Protein AF-A0A1M5EY34-F1 (afdb_monomer)

InterPro domains:
  IPR036890 Histidine kinase/HSP90-like ATPase superfamily [G3DSA:3.30.565.10] (3-142)
  IPR036890 Histidine kinase/HSP90-like ATPase superfamily [SSF55874] (5-72)

Organism: NCBI:txid307480

Foldseek 3Di:
DDPPDDDPVVDDDDDPLRVCVVCVCVQPVCCPVVVCPCLVLLQVCLQLVLCVVVVNWDDWDWDDDPQDTDIDTNHADAQDDDPRGGLVVCQQAPWCSCVVPPNDNVSCVRRNSRTNNSVNSAGQKDWDFDDDPDGDTDIDGDHHDDD

Secondary structure (DSSP, 8-state):
-------GGG--PPPHHHHHHH-HHHH-HHHHTS--THHHHHHHHHHHHHHHHTT----EEEEEETTEEEEEESS-----EETTEEHHHHHHHSTTHHHHT-S-HHHHHHH-SS-HHHHHHH-SEEEEEE-SSS-EEEEEE------

Sequence (147 aa):
MEEKKYTESSIKSLDWKEHIWLRPTMYFEKCFEEHNLNSIALEILCPAIDEYFDGNCSEIRLSIKENAVQIEYNAGMELREVFGTAVAENFMTKLMACKNEKKHLEVGQEYCLLGIATINAVSERCELNQSGINKKDISFSKRAILF

Solvent-accessible surface area (backbone atoms only — not comparable to full-atom values): 8951 Å² total; per-residue (Å²): 131,86,80,80,78,86,48,77,89,70,63,79,89,68,56,73,58,55,45,42,73,77,40,48,62,80,69,43,39,52,42,70,76,68,67,34,63,67,56,59,55,41,30,66,42,34,66,55,51,46,34,37,77,72,69,60,26,87,51,76,49,79,47,81,51,100,91,46,79,47,81,48,51,71,54,74,75,57,69,58,76,53,97,91,38,31,44,54,55,35,25,49,70,34,81,62,35,48,63,75,68,50,88,44,69,72,58,37,75,76,25,37,85,66,27,43,18,54,53,42,58,36,29,48,62,43,75,48,80,40,81,68,98,73,64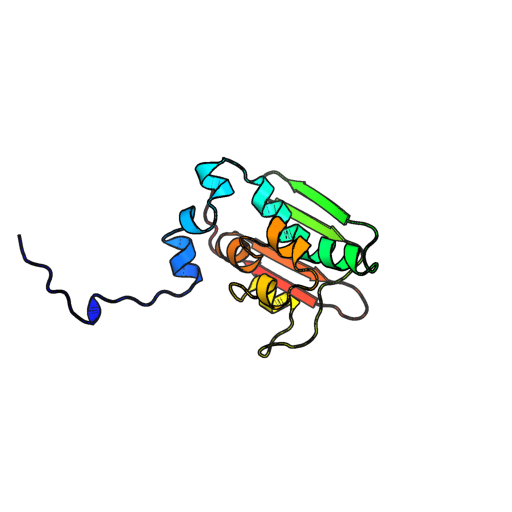,46,79,47,78,47,75,49,78,50,61,86,128

pLDDT: mean 87.81, std 10.57, range [37.12, 96.69]

Mean predicted aligned error: 5.58 Å

Nearest PDB structures (foldseek):
  7ext-assembly1_13  TM=2.154E-01  e=6.448E+00  Picosynechococcus sp. PCC 7002

Structure (mmCIF, N/CA/C/O backbone):
data_AF-A0A1M5EY34-F1
#
_entry.id   AF-A0A1M5EY34-F1
#
loop_
_atom_site.group_PDB
_atom_site.id
_atom_site.type_symbol
_atom_site.label_atom_id
_atom_site.label_alt_id
_atom_site.label_comp_id
_atom_site.label_asym_id
_atom_site.label_entity_id
_atom_site.label_seq_id
_atom_site.pdbx_PDB_ins_code
_atom_site.Cartn_x
_atom_site.Cartn_y
_atom_site.Cartn_z
_atom_site.occupancy
_atom_site.B_iso_or_equiv
_atom_site.auth_seq_id
_atom_site.auth_comp_id
_atom_site.auth_asym_id
_atom_site.auth_atom_id
_atom_site.pdbx_PDB_model_num
ATOM 1 N N . MET A 1 1 ? -19.206 1.338 43.600 1.00 50.38 1 MET A N 1
ATOM 2 C CA . MET A 1 1 ? -18.817 1.052 42.203 1.00 50.38 1 MET A CA 1
ATOM 3 C C . MET A 1 1 ? -18.890 -0.450 42.041 1.00 50.38 1 MET A C 1
ATOM 5 O O . MET A 1 1 ? -18.250 -1.134 42.824 1.00 50.38 1 MET A O 1
ATOM 9 N N . GLU A 1 2 ? -19.719 -0.962 41.134 1.00 65.56 2 GLU A N 1
ATOM 10 C CA . GLU A 1 2 ? -19.687 -2.392 40.800 1.00 65.56 2 GLU A CA 1
ATOM 11 C C . GLU A 1 2 ? -18.316 -2.736 40.210 1.00 65.56 2 GLU A C 1
ATOM 13 O O . GLU A 1 2 ? -17.884 -2.124 39.230 1.00 65.56 2 GLU A O 1
ATOM 18 N N . GLU A 1 3 ? -17.621 -3.698 40.816 1.00 68.25 3 GLU A N 1
ATOM 19 C CA . GLU A 1 3 ? -16.418 -4.282 40.232 1.00 68.25 3 GLU A CA 1
ATOM 20 C C . GLU A 1 3 ? -16.812 -5.024 38.954 1.00 68.25 3 GLU A C 1
ATOM 22 O O . GLU A 1 3 ? -17.496 -6.051 38.991 1.00 68.25 3 GLU A O 1
ATOM 27 N N . LYS A 1 4 ? -16.378 -4.514 37.798 1.00 78.25 4 LYS A N 1
ATOM 28 C CA . LYS A 1 4 ? -16.463 -5.271 36.549 1.00 78.25 4 LYS A CA 1
ATOM 29 C C . LYS A 1 4 ? -15.622 -6.537 36.707 1.00 78.25 4 LYS A C 1
ATOM 31 O O . LYS A 1 4 ? -14.396 -6.471 36.664 1.00 78.25 4 LYS A O 1
ATOM 36 N N . LYS A 1 5 ? -16.276 -7.688 36.878 1.00 86.25 5 LYS A N 1
ATOM 37 C CA . LYS A 1 5 ? -15.603 -8.991 36.875 1.00 86.25 5 LYS A CA 1
ATOM 38 C C . LYS A 1 5 ? -14.936 -9.215 35.519 1.00 86.25 5 LYS A C 1
ATOM 40 O O . LYS A 1 5 ? -15.619 -9.343 34.505 1.00 86.25 5 LYS A O 1
ATOM 45 N N . TYR A 1 6 ? -13.609 -9.288 35.522 1.00 91.06 6 TYR A N 1
ATOM 46 C CA . TYR A 1 6 ? -12.836 -9.739 34.373 1.00 91.06 6 TYR A CA 1
ATOM 47 C C . TYR A 1 6 ? -13.120 -11.227 34.139 1.00 91.06 6 TYR A C 1
ATOM 49 O O . TYR A 1 6 ? -12.883 -12.061 35.010 1.00 91.06 6 TYR A O 1
ATOM 57 N N . THR A 1 7 ? -13.687 -11.547 32.981 1.00 94.88 7 THR A N 1
ATOM 58 C CA . THR A 1 7 ? -14.032 -12.914 32.560 1.00 94.88 7 THR A CA 1
ATOM 59 C C . THR A 1 7 ? -13.509 -13.157 31.150 1.00 94.88 7 THR A C 1
ATOM 61 O O . THR A 1 7 ? -13.064 -12.221 30.491 1.00 94.88 7 THR A O 1
ATOM 64 N N . GLU A 1 8 ? -13.604 -14.385 30.642 1.00 92.00 8 GLU A N 1
ATOM 65 C CA . GLU A 1 8 ? -13.245 -14.700 29.251 1.00 92.00 8 GLU A CA 1
ATOM 66 C C . GLU A 1 8 ? -13.946 -13.772 28.243 1.00 92.00 8 GLU A C 1
ATOM 68 O O . GLU A 1 8 ? -13.307 -13.249 27.338 1.00 92.00 8 GLU A O 1
ATOM 73 N N . SER A 1 9 ? -15.221 -13.438 28.479 1.00 91.06 9 SER A N 1
ATOM 74 C CA . SER A 1 9 ? -15.983 -12.489 27.648 1.00 91.06 9 SER A CA 1
ATOM 75 C C . SER A 1 9 ? -15.423 -11.055 27.629 1.00 91.06 9 SER A C 1
ATOM 77 O O . SER A 1 9 ? -15.815 -10.241 26.792 1.00 91.06 9 SER A O 1
ATOM 79 N N . SER A 1 10 ? -14.513 -10.723 28.554 1.00 91.75 10 SER A N 1
ATOM 80 C CA . SER A 1 10 ? -13.797 -9.441 28.587 1.00 91.75 10 SER A CA 1
ATOM 81 C C . SER A 1 10 ? -12.641 -9.388 27.583 1.00 91.75 10 SER A C 1
ATOM 83 O O . SER A 1 10 ? -12.190 -8.292 27.248 1.00 91.75 10 SER A O 1
ATOM 85 N N . ILE A 1 11 ? -12.171 -10.541 27.094 1.00 92.50 11 ILE A N 1
ATOM 86 C CA . ILE A 1 11 ? -11.118 -10.647 26.084 1.00 92.50 11 ILE A CA 1
ATOM 87 C C . ILE A 1 11 ? -11.764 -10.561 24.701 1.00 92.50 11 ILE A C 1
ATOM 89 O O . ILE A 1 11 ? -12.689 -11.303 24.382 1.00 92.50 11 ILE A O 1
ATOM 93 N N . LYS A 1 12 ? -11.269 -9.643 23.868 1.00 92.94 12 LYS A N 1
ATOM 94 C CA . LYS A 1 12 ? -11.729 -9.469 22.488 1.00 92.94 12 LYS A CA 1
ATOM 95 C C . LYS A 1 12 ? -10.573 -9.688 21.526 1.00 92.94 12 LYS A C 1
ATOM 97 O O . LYS A 1 12 ? -9.567 -8.988 21.609 1.00 92.94 12 LYS A O 1
ATOM 102 N N . SER A 1 13 ? -10.746 -10.623 20.601 1.00 93.88 13 SER A N 1
ATOM 103 C CA . SER A 1 13 ? -9.906 -10.742 19.412 1.00 93.88 13 SER A CA 1
ATOM 104 C C . SER A 1 13 ? -10.480 -9.836 18.331 1.00 93.88 13 SER A C 1
ATOM 106 O O . SER A 1 13 ? -11.670 -9.919 18.036 1.00 93.88 13 SER A O 1
ATOM 108 N N . LEU A 1 14 ? -9.648 -8.956 17.785 1.00 93.75 14 LEU A N 1
ATOM 109 C CA . LEU A 1 14 ? -10.032 -8.027 16.727 1.00 93.75 14 LEU A CA 1
ATOM 110 C C . LEU A 1 14 ? -9.476 -8.521 15.396 1.00 93.75 14 LEU A C 1
ATOM 112 O O . LEU A 1 14 ? -8.342 -9.007 15.348 1.00 93.75 14 LEU A O 1
ATOM 116 N N . ASP A 1 15 ? -10.245 -8.352 14.323 1.00 93.00 15 ASP A N 1
ATOM 117 C CA . ASP A 1 15 ? -9.671 -8.399 12.982 1.00 93.00 15 ASP A CA 1
ATOM 118 C C . ASP A 1 15 ? -8.620 -7.288 12.841 1.00 93.00 15 ASP A C 1
ATOM 120 O O . ASP A 1 15 ? -8.696 -6.230 13.474 1.00 93.00 15 ASP A O 1
ATOM 124 N N . TRP A 1 16 ? -7.618 -7.511 11.996 1.00 92.31 16 TRP A N 1
ATOM 125 C CA . TRP A 1 16 ? -6.530 -6.555 11.813 1.00 92.31 16 TRP A CA 1
ATOM 126 C C . TRP A 1 16 ? -7.034 -5.175 11.357 1.00 92.31 16 TRP A C 1
ATOM 128 O O . TRP A 1 16 ? -6.477 -4.163 11.784 1.00 92.31 16 TRP A O 1
ATOM 138 N N . LYS A 1 17 ? -8.118 -5.105 10.566 1.00 92.12 17 LYS A N 1
ATOM 139 C CA . LYS A 1 17 ? -8.735 -3.825 10.181 1.00 92.12 17 LYS A CA 1
ATOM 140 C C . LYS A 1 17 ? -9.389 -3.142 11.371 1.00 92.12 17 LYS A C 1
ATOM 142 O O . LYS A 1 17 ? -9.199 -1.947 11.565 1.00 92.12 17 LYS A O 1
ATOM 147 N N . GLU A 1 18 ? -10.110 -3.900 12.196 1.00 93.25 18 GLU A N 1
ATOM 148 C CA . GLU A 1 18 ? -10.728 -3.376 13.418 1.00 93.25 18 GLU A CA 1
ATOM 149 C C . GLU A 1 18 ? -9.672 -2.826 14.381 1.00 93.25 18 GLU A C 1
ATOM 151 O O . GLU A 1 18 ? -9.885 -1.781 14.996 1.00 93.25 18 GLU A O 1
ATOM 156 N N . HIS A 1 19 ? -8.514 -3.484 14.474 1.00 93.50 19 HIS A N 1
ATOM 157 C CA . HIS A 1 19 ? -7.398 -3.004 15.280 1.00 93.50 19 HIS A CA 1
ATOM 158 C C . HIS A 1 19 ? -6.814 -1.690 14.737 1.00 93.50 19 HIS A C 1
ATOM 160 O O . HIS A 1 19 ? -6.627 -0.752 15.513 1.00 93.50 19 HIS A O 1
ATOM 166 N N . ILE A 1 20 ? -6.602 -1.578 13.417 1.00 93.69 20 ILE A N 1
ATOM 167 C CA . ILE A 1 20 ? -6.170 -0.325 12.769 1.00 93.69 20 ILE A CA 1
ATOM 168 C C . ILE A 1 20 ? -7.174 0.796 13.039 1.00 93.69 20 ILE A C 1
ATOM 170 O O . ILE A 1 20 ? -6.779 1.889 13.429 1.00 93.69 20 ILE A O 1
ATOM 174 N N . TRP A 1 21 ? -8.474 0.534 12.893 1.00 92.50 21 TRP A N 1
ATOM 175 C CA . TRP A 1 21 ? -9.509 1.544 13.128 1.00 92.50 21 TRP A CA 1
ATOM 176 C C . TRP A 1 21 ? -9.594 1.988 14.585 1.00 92.50 21 TRP A C 1
ATOM 178 O O . TRP A 1 21 ? -9.882 3.149 14.868 1.00 92.50 21 TRP A O 1
ATOM 188 N N . LEU A 1 22 ? -9.344 1.073 15.519 1.00 94.00 22 LEU A N 1
ATOM 189 C CA . LEU A 1 22 ? -9.358 1.367 16.946 1.00 94.00 22 LEU A CA 1
ATOM 190 C C . LEU A 1 22 ? -8.078 2.086 17.413 1.00 94.00 22 LEU A C 1
ATOM 192 O O . LEU A 1 22 ? -8.093 2.761 18.451 1.00 94.00 22 LEU A O 1
ATOM 196 N N . ARG A 1 23 ? -6.964 1.909 16.693 1.00 92.88 23 ARG A N 1
ATOM 197 C CA . ARG A 1 23 ? -5.625 2.416 17.037 1.00 92.88 23 ARG A CA 1
ATOM 198 C C . ARG A 1 23 ? -4.895 3.012 15.821 1.00 92.88 23 ARG A C 1
ATOM 200 O O . ARG A 1 23 ? -3.751 2.636 15.574 1.00 92.88 23 ARG A O 1
ATOM 207 N N . PRO A 1 24 ? -5.487 3.959 15.074 1.00 92.38 24 PRO A N 1
ATOM 208 C CA . PRO A 1 24 ? -4.897 4.442 13.824 1.00 92.38 24 PRO A CA 1
ATOM 209 C C . PRO A 1 24 ? -3.545 5.128 14.046 1.00 92.38 24 PRO A C 1
ATOM 211 O O . PRO A 1 24 ? -2.649 4.980 13.224 1.00 92.38 24 PRO A O 1
ATOM 214 N N . THR A 1 25 ? -3.353 5.794 15.187 1.00 92.25 25 THR A N 1
ATOM 215 C CA . THR A 1 25 ? -2.092 6.459 15.548 1.00 92.25 25 THR A CA 1
ATOM 216 C C . THR A 1 25 ? -0.907 5.500 15.655 1.00 92.25 25 THR A C 1
ATOM 218 O O . THR A 1 25 ? 0.203 5.888 15.326 1.00 92.25 25 THR A O 1
ATOM 221 N N . MET A 1 26 ? -1.138 4.242 16.054 1.00 92.56 26 MET A N 1
ATOM 222 C CA . MET A 1 26 ? -0.088 3.217 16.138 1.00 92.56 26 MET A CA 1
ATOM 223 C C . MET A 1 26 ? 0.459 2.838 14.760 1.00 92.56 26 MET A C 1
ATOM 225 O O . MET A 1 26 ? 1.615 2.454 14.642 1.00 92.56 26 MET A O 1
ATOM 229 N N . TYR A 1 27 ? -0.386 2.897 13.731 1.00 92.81 27 TYR A N 1
ATOM 230 C CA . TYR A 1 27 ? 0.014 2.560 12.371 1.00 92.81 27 TYR A CA 1
ATOM 231 C C . TYR A 1 27 ? 0.535 3.806 11.667 1.00 92.81 27 TYR A C 1
ATOM 233 O O . TYR A 1 27 ? 1.653 3.814 11.181 1.00 92.81 27 TYR A O 1
ATOM 241 N N . PHE A 1 28 ? -0.235 4.888 11.661 1.00 93.19 28 PHE A N 1
ATOM 242 C CA . PHE A 1 28 ? 0.062 6.100 10.902 1.00 93.19 28 PHE A CA 1
ATOM 243 C C . PHE A 1 28 ? 0.863 7.130 11.719 1.00 93.19 28 PHE A C 1
ATOM 245 O O . PHE A 1 28 ? 0.552 8.319 11.681 1.00 93.19 28 PHE A O 1
ATOM 252 N N . GLU A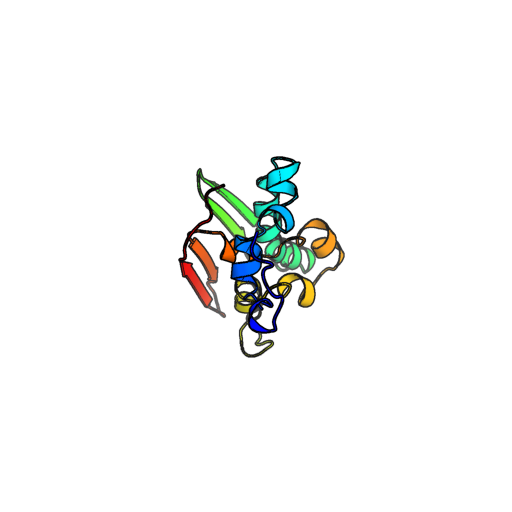 1 29 ? 1.893 6.693 12.447 1.00 91.50 29 GLU A N 1
ATOM 253 C CA . GLU A 1 29 ? 2.712 7.535 13.341 1.00 91.50 29 GLU A CA 1
ATOM 254 C C . GLU A 1 29 ? 3.219 8.799 12.628 1.00 91.50 29 GLU A C 1
ATOM 256 O O . GLU A 1 29 ? 2.920 9.912 13.053 1.00 91.50 29 GLU A O 1
ATOM 261 N N . LYS A 1 30 ? 3.841 8.648 11.448 1.00 91.31 30 LYS A N 1
ATOM 262 C CA . LYS A 1 30 ? 4.306 9.779 10.620 1.00 91.31 30 LYS A CA 1
ATOM 263 C C . LYS A 1 30 ? 3.185 10.754 10.236 1.00 91.31 30 LYS A C 1
ATOM 265 O O . LYS A 1 30 ? 3.417 11.952 10.117 1.00 91.31 30 LYS A O 1
ATOM 270 N N . CYS A 1 31 ? 1.959 10.273 10.034 1.00 91.88 31 CYS A N 1
ATOM 271 C CA . CYS A 1 31 ? 0.833 11.148 9.700 1.00 91.88 31 CYS A CA 1
ATOM 272 C C . CYS A 1 31 ? 0.354 11.947 10.921 1.00 91.88 31 CYS A C 1
ATOM 274 O O . CYS A 1 31 ? 0.038 13.126 10.784 1.00 91.88 31 CYS A O 1
ATOM 276 N N . PHE A 1 32 ? 0.289 11.319 12.098 1.00 90.00 32 PHE A N 1
ATOM 277 C CA . PHE A 1 32 ? -0.274 11.936 13.301 1.00 90.00 32 PHE A CA 1
ATOM 278 C C . PHE A 1 32 ? 0.744 12.745 14.109 1.00 90.00 32 PHE A C 1
ATOM 280 O O . PHE A 1 32 ? 0.406 13.827 14.580 1.00 90.00 32 PHE A O 1
ATOM 287 N N . GLU A 1 33 ? 1.964 12.236 14.274 1.00 92.31 33 GLU A N 1
ATOM 288 C CA . GLU A 1 33 ? 3.000 12.857 15.106 1.00 92.31 33 GLU A CA 1
ATOM 289 C C . GLU A 1 33 ? 3.851 13.855 14.316 1.00 92.31 33 GLU A C 1
ATOM 291 O O . GLU A 1 33 ? 4.144 14.943 14.806 1.00 92.31 33 GLU A O 1
ATOM 296 N N . GLU A 1 34 ? 4.207 13.521 13.072 1.00 92.62 34 GLU A N 1
ATOM 297 C CA . GLU A 1 34 ? 5.042 14.380 12.215 1.00 92.62 34 GLU A CA 1
ATOM 298 C C . GLU A 1 34 ? 4.225 15.234 11.229 1.00 92.62 34 GLU A C 1
ATOM 300 O O . GLU A 1 34 ? 4.800 15.998 10.453 1.00 92.62 34 GLU A O 1
ATOM 305 N N . HIS A 1 35 ? 2.892 15.103 11.217 1.00 90.50 35 HIS A N 1
ATOM 306 C CA . HIS A 1 35 ? 2.001 15.749 10.240 1.00 90.50 35 HIS A CA 1
ATOM 307 C C . HIS A 1 35 ? 2.388 15.480 8.772 1.00 90.50 35 HIS A C 1
ATOM 309 O O . HIS A 1 35 ? 2.185 16.312 7.885 1.00 90.50 35 HIS A O 1
ATOM 315 N N . ASN A 1 36 ? 2.950 14.300 8.499 1.00 89.94 36 ASN A N 1
ATOM 316 C CA . ASN A 1 36 ? 3.535 13.946 7.214 1.00 89.94 36 ASN A CA 1
ATOM 317 C C . ASN A 1 36 ? 2.676 12.926 6.450 1.00 89.94 36 ASN A C 1
ATOM 319 O O . ASN A 1 36 ? 2.976 11.729 6.405 1.00 89.94 36 ASN A O 1
ATOM 323 N N . LEU A 1 37 ? 1.624 13.413 5.785 1.00 88.19 37 LEU A N 1
ATOM 324 C CA . LEU A 1 37 ? 0.778 12.592 4.906 1.00 88.19 37 LEU A CA 1
ATOM 325 C C . LEU A 1 37 ? 1.520 12.067 3.665 1.00 88.19 37 LEU A C 1
ATOM 327 O O . LEU A 1 37 ? 1.122 11.049 3.102 1.00 88.19 37 LEU A O 1
ATOM 331 N N . ASN A 1 38 ? 2.633 12.695 3.264 1.00 87.56 38 ASN A N 1
ATOM 332 C CA . ASN A 1 38 ? 3.429 12.237 2.117 1.00 87.56 38 ASN A CA 1
ATOM 333 C C . ASN A 1 38 ? 4.016 10.836 2.346 1.00 87.56 38 ASN A C 1
ATOM 335 O O . ASN A 1 38 ? 4.307 10.132 1.380 1.00 87.56 38 ASN A O 1
ATOM 339 N N . SER A 1 39 ? 4.138 10.406 3.607 1.00 88.38 39 SER A N 1
ATOM 340 C CA . SER A 1 39 ? 4.529 9.038 3.955 1.00 88.38 39 SER A CA 1
ATOM 341 C C . SER A 1 39 ? 3.619 7.983 3.312 1.00 88.38 39 SER A C 1
ATOM 343 O O . SER A 1 39 ? 4.121 6.966 2.848 1.00 88.38 39 SER A O 1
ATOM 345 N N . ILE A 1 40 ? 2.316 8.252 3.162 1.00 90.81 40 ILE A N 1
ATOM 346 C CA . ILE A 1 40 ? 1.364 7.345 2.499 1.00 90.81 40 ILE A CA 1
ATOM 347 C C . ILE A 1 40 ? 1.721 7.156 1.019 1.00 90.81 40 ILE A C 1
ATOM 349 O O . ILE A 1 40 ? 1.653 6.043 0.503 1.00 90.81 40 ILE A O 1
ATOM 353 N N . ALA A 1 41 ? 2.129 8.221 0.323 1.00 91.06 41 ALA A N 1
ATOM 354 C CA . ALA A 1 41 ? 2.507 8.124 -1.086 1.00 91.06 41 ALA A CA 1
ATOM 355 C C . ALA A 1 41 ? 3.755 7.247 -1.279 1.00 91.06 41 ALA A C 1
ATOM 357 O O . ALA A 1 41 ? 3.810 6.469 -2.229 1.00 91.06 41 ALA A O 1
ATOM 358 N N . LEU A 1 42 ? 4.722 7.326 -0.358 1.00 88.81 42 LEU A N 1
ATOM 359 C CA . LEU A 1 42 ? 5.933 6.499 -0.390 1.00 88.81 42 LEU A CA 1
ATOM 360 C C . LEU A 1 42 ? 5.621 5.003 -0.235 1.00 88.81 42 LEU A C 1
ATOM 362 O O . LEU A 1 42 ? 6.195 4.178 -0.941 1.00 88.81 42 LEU A O 1
ATOM 366 N N . GLU A 1 43 ? 4.657 4.663 0.617 1.00 91.12 43 GLU A N 1
ATOM 367 C CA . GLU A 1 43 ? 4.199 3.282 0.818 1.00 91.12 43 GLU A CA 1
ATOM 368 C C . GLU A 1 43 ? 3.535 2.688 -0.428 1.00 91.12 43 GLU A C 1
ATOM 370 O O . GLU A 1 43 ? 3.720 1.514 -0.743 1.00 91.12 43 GLU A O 1
ATOM 375 N N . ILE A 1 44 ? 2.765 3.495 -1.164 1.00 92.12 44 ILE A N 1
ATOM 376 C CA . ILE A 1 44 ? 2.128 3.064 -2.419 1.00 92.12 44 ILE A CA 1
ATOM 377 C C . ILE A 1 44 ? 3.171 2.984 -3.546 1.00 92.12 44 ILE A C 1
ATOM 379 O O . ILE A 1 44 ? 3.028 2.178 -4.462 1.00 92.12 44 ILE A O 1
ATOM 383 N N . LEU A 1 45 ? 4.229 3.800 -3.485 1.00 92.81 45 LEU A N 1
ATOM 384 C CA . LEU A 1 45 ? 5.301 3.864 -4.485 1.00 92.81 45 LEU A CA 1
ATOM 385 C C . LEU A 1 45 ? 6.242 2.652 -4.419 1.00 92.81 45 LEU A C 1
ATOM 387 O O . LEU A 1 45 ? 6.861 2.287 -5.418 1.00 92.81 45 LEU A O 1
ATOM 391 N N . CYS A 1 46 ? 6.329 2.020 -3.251 1.00 92.44 46 CYS A N 1
ATOM 392 C CA . CYS A 1 46 ? 7.215 0.904 -2.939 1.00 92.44 46 CYS A CA 1
ATOM 393 C C . CYS A 1 46 ? 7.298 -0.194 -4.025 1.00 92.44 46 CYS A C 1
ATOM 395 O O . CYS A 1 46 ? 8.422 -0.521 -4.413 1.00 92.44 46 CYS A O 1
ATOM 397 N N . PRO A 1 47 ? 6.188 -0.736 -4.577 1.00 91.94 47 PRO A N 1
ATOM 398 C CA . PRO A 1 47 ? 6.264 -1.751 -5.631 1.00 91.94 47 PRO A CA 1
ATOM 399 C C . PRO A 1 47 ? 6.904 -1.241 -6.927 1.00 91.94 47 PRO A C 1
ATOM 401 O O . PRO A 1 47 ? 7.640 -1.973 -7.577 1.00 91.94 47 PRO A O 1
ATOM 404 N N . ALA A 1 48 ? 6.670 0.022 -7.296 1.00 93.94 48 ALA A N 1
ATOM 405 C CA . ALA A 1 48 ? 7.268 0.610 -8.493 1.00 93.94 48 ALA A CA 1
ATOM 406 C C . ALA A 1 48 ? 8.786 0.793 -8.334 1.00 93.94 48 ALA A C 1
ATOM 408 O O . ALA A 1 48 ? 9.538 0.609 -9.290 1.00 93.94 48 ALA A O 1
ATOM 409 N N . ILE A 1 49 ? 9.240 1.125 -7.119 1.00 93.56 49 ILE A N 1
ATOM 410 C CA . ILE A 1 49 ? 10.670 1.229 -6.806 1.00 93.56 49 ILE A CA 1
ATOM 411 C C . ILE A 1 49 ? 11.336 -0.145 -6.893 1.00 93.56 49 ILE A C 1
ATOM 413 O O . ILE A 1 49 ? 12.416 -0.240 -7.468 1.00 93.56 49 ILE A O 1
ATOM 417 N N . ASP A 1 50 ? 10.699 -1.207 -6.388 1.00 93.00 50 ASP A N 1
ATOM 418 C CA . ASP A 1 50 ? 11.238 -2.567 -6.533 1.00 93.00 50 ASP A CA 1
ATOM 419 C C . ASP A 1 50 ? 11.462 -2.923 -8.014 1.00 93.00 50 ASP A C 1
ATOM 421 O O . ASP A 1 50 ? 12.544 -3.376 -8.382 1.00 93.00 50 ASP A O 1
ATOM 425 N N . GLU A 1 51 ? 10.486 -2.637 -8.883 1.00 94.12 51 GLU A N 1
ATOM 426 C CA . GLU A 1 51 ? 10.622 -2.876 -10.327 1.00 94.12 51 GLU A CA 1
ATOM 427 C C . GLU A 1 51 ? 11.688 -1.991 -10.989 1.00 94.12 51 GLU A C 1
ATOM 429 O O . GLU A 1 51 ? 12.299 -2.393 -11.981 1.00 94.12 51 GLU A O 1
ATOM 434 N N . TYR A 1 52 ? 11.928 -0.786 -10.468 1.00 94.50 52 TYR A N 1
ATOM 435 C CA . TYR A 1 52 ? 13.007 0.077 -10.948 1.00 94.50 52 TYR A CA 1
ATOM 436 C C . TYR A 1 52 ? 14.379 -0.526 -10.626 1.00 94.50 52 TYR A C 1
ATOM 438 O O . TYR A 1 52 ? 15.242 -0.576 -11.502 1.00 94.50 52 TYR A O 1
ATOM 446 N N . PHE A 1 53 ? 14.572 -1.042 -9.407 1.00 93.69 53 PHE A N 1
ATOM 447 C CA . PHE A 1 53 ? 15.816 -1.719 -9.022 1.00 93.69 53 PHE A CA 1
ATOM 448 C C . PHE A 1 53 ? 16.042 -3.028 -9.790 1.00 93.69 53 PHE A C 1
ATOM 450 O O . PHE A 1 53 ? 17.186 -3.347 -10.111 1.00 93.69 53 PHE A O 1
ATOM 457 N N . ASP A 1 54 ? 14.972 -3.738 -10.155 1.00 93.75 54 ASP A N 1
ATOM 458 C CA . ASP A 1 54 ? 15.040 -4.915 -11.035 1.00 93.75 54 ASP A CA 1
ATOM 459 C C . ASP A 1 54 ? 15.323 -4.558 -12.512 1.00 93.75 54 ASP A C 1
ATOM 461 O O . ASP A 1 54 ? 15.577 -5.445 -13.327 1.00 93.75 54 ASP A O 1
ATOM 465 N N . GLY A 1 55 ? 15.278 -3.272 -12.884 1.00 95.06 55 GLY A N 1
ATOM 466 C CA . GLY A 1 55 ? 15.448 -2.807 -14.265 1.00 95.06 55 GLY A CA 1
ATOM 467 C C . GLY A 1 55 ? 14.215 -3.003 -15.158 1.00 95.06 55 GLY A C 1
ATOM 468 O O . GLY A 1 55 ? 14.303 -2.803 -16.370 1.00 95.06 55 GLY A O 1
ATOM 469 N N . ASN A 1 56 ? 13.067 -3.367 -14.580 1.00 94.62 56 ASN A N 1
ATOM 470 C CA . ASN A 1 56 ? 11.800 -3.565 -15.292 1.00 94.62 56 ASN A CA 1
ATOM 471 C C . ASN A 1 56 ? 10.993 -2.269 -15.437 1.00 94.62 56 ASN A C 1
ATOM 473 O O . ASN A 1 56 ? 10.122 -2.178 -16.302 1.00 94.62 56 ASN A O 1
ATOM 477 N N . CYS A 1 57 ? 11.256 -1.278 -14.586 1.00 95.31 57 CYS A N 1
ATOM 478 C CA . CYS A 1 57 ? 10.569 0.006 -14.586 1.00 95.31 57 CYS A CA 1
ATOM 479 C C . CYS A 1 57 ? 11.533 1.135 -14.956 1.00 95.31 57 CYS A C 1
ATOM 481 O O . CYS A 1 57 ? 12.606 1.273 -14.375 1.00 95.31 57 CYS A O 1
ATOM 483 N N . SER A 1 58 ? 11.125 1.984 -15.897 1.00 96.38 58 SER A N 1
ATOM 484 C CA . SER A 1 58 ? 11.902 3.146 -16.350 1.00 96.38 58 SER A CA 1
ATOM 485 C C . SER A 1 58 ? 11.138 4.464 -16.236 1.00 96.38 58 SER A C 1
ATOM 487 O O . SER A 1 58 ? 11.735 5.529 -16.365 1.00 96.38 58 SER A O 1
ATOM 489 N N . GLU A 1 59 ? 9.824 4.413 -16.025 1.00 96.69 59 GLU A N 1
ATOM 490 C CA . GLU A 1 59 ? 8.979 5.589 -15.867 1.00 96.69 59 GLU A CA 1
ATOM 491 C C . GLU A 1 59 ? 7.983 5.369 -14.729 1.00 96.69 59 GLU A C 1
ATOM 493 O O . GLU A 1 59 ? 7.225 4.399 -14.736 1.00 96.69 59 GLU A O 1
ATOM 498 N N . ILE A 1 60 ? 7.970 6.303 -13.775 1.00 95.94 60 ILE A N 1
ATOM 499 C CA . ILE A 1 60 ? 7.001 6.357 -12.681 1.00 95.94 60 ILE A CA 1
ATOM 500 C C . ILE A 1 60 ? 6.379 7.755 -12.667 1.00 95.94 60 ILE A C 1
ATOM 502 O O . ILE A 1 60 ? 7.087 8.761 -12.628 1.00 95.94 60 ILE A O 1
ATOM 506 N N . ARG A 1 61 ? 5.048 7.825 -12.691 1.00 95.62 61 ARG A N 1
ATOM 507 C CA . ARG A 1 61 ? 4.255 9.050 -12.573 1.00 95.62 61 ARG A CA 1
ATOM 508 C C . ARG A 1 61 ? 3.491 9.023 -11.253 1.00 95.62 61 ARG A C 1
ATOM 510 O O . ARG A 1 61 ? 2.644 8.162 -11.033 1.00 95.62 61 ARG A O 1
ATOM 517 N N . LEU A 1 62 ? 3.769 10.001 -10.397 1.00 93.81 62 LEU A N 1
ATOM 518 C CA . LEU A 1 62 ? 3.019 10.264 -9.171 1.00 93.81 62 LEU A CA 1
ATOM 519 C C . LEU A 1 62 ? 2.082 11.450 -9.407 1.00 93.81 62 LEU A C 1
ATOM 521 O O . LEU A 1 62 ? 2.527 12.532 -9.782 1.00 93.81 62 LEU A O 1
ATOM 525 N N . SER A 1 63 ? 0.792 11.249 -9.158 1.00 92.81 63 SER A N 1
ATOM 526 C CA . SER A 1 63 ? -0.230 12.292 -9.213 1.00 92.81 63 SER A CA 1
ATOM 527 C C . SER A 1 63 ? -0.908 12.427 -7.857 1.00 92.81 63 SER A C 1
ATOM 529 O O . SER A 1 63 ? -1.489 11.469 -7.350 1.00 92.81 63 SER A O 1
ATOM 531 N N . ILE A 1 64 ? -0.869 13.630 -7.288 1.00 89.94 64 ILE A N 1
ATOM 532 C CA . ILE A 1 64 ? -1.575 13.975 -6.052 1.00 89.94 64 ILE A CA 1
ATOM 533 C C . ILE A 1 64 ? -2.718 14.921 -6.421 1.00 89.94 64 ILE A C 1
ATOM 535 O O . ILE A 1 64 ? -2.505 15.966 -7.036 1.00 89.94 64 ILE A O 1
ATOM 539 N N . LYS A 1 65 ? -3.939 14.524 -6.075 1.00 87.50 65 LYS A N 1
ATOM 540 C CA . LYS A 1 65 ? -5.169 15.325 -6.155 1.00 87.50 65 LYS A CA 1
ATOM 541 C C . LYS A 1 65 ? -5.651 15.589 -4.728 1.00 87.50 65 LYS A C 1
ATOM 543 O O . LYS A 1 65 ? -5.184 14.921 -3.813 1.00 87.50 65 LYS A O 1
ATOM 548 N N . GLU A 1 66 ? -6.607 16.503 -4.545 1.00 84.81 66 GLU A N 1
ATOM 549 C CA . GLU A 1 66 ? -7.096 16.904 -3.208 1.00 84.81 66 GLU A CA 1
ATOM 550 C C . GLU A 1 66 ? -7.333 15.724 -2.255 1.00 84.81 66 GLU A C 1
ATOM 552 O O . GLU A 1 66 ? -6.848 15.754 -1.132 1.00 84.81 66 GLU A O 1
ATOM 557 N N . ASN A 1 67 ? -7.997 14.663 -2.725 1.00 87.31 67 ASN A N 1
ATOM 558 C CA . ASN A 1 67 ? -8.366 13.508 -1.897 1.00 87.31 67 ASN A CA 1
ATOM 559 C C . ASN A 1 67 ? -7.863 12.170 -2.467 1.00 87.31 67 ASN A C 1
ATOM 561 O O . ASN A 1 67 ? -8.455 11.125 -2.203 1.00 87.31 67 ASN A O 1
ATOM 565 N N . ALA A 1 68 ? -6.832 12.182 -3.320 1.00 90.12 68 ALA A N 1
ATOM 566 C CA . ALA A 1 68 ? -6.345 10.957 -3.951 1.00 90.12 68 ALA A CA 1
ATOM 567 C C . ALA A 1 68 ? -4.855 11.014 -4.296 1.00 90.12 68 ALA A C 1
ATOM 569 O O . ALA A 1 68 ? -4.366 11.999 -4.848 1.00 90.12 68 ALA A O 1
ATOM 570 N N . VAL A 1 69 ? -4.170 9.898 -4.056 1.00 92.56 69 VAL A N 1
ATOM 571 C CA . VAL A 1 69 ? -2.814 9.633 -4.541 1.00 92.56 69 VAL A CA 1
ATOM 572 C C . VAL A 1 69 ? -2.901 8.540 -5.599 1.00 92.56 69 VAL A C 1
ATOM 574 O O . VAL A 1 69 ? -3.492 7.489 -5.362 1.00 92.56 69 VAL A O 1
ATOM 577 N N . GLN A 1 70 ? -2.324 8.792 -6.769 1.00 93.25 70 GLN A N 1
ATOM 578 C CA . GLN A 1 70 ? -2.283 7.856 -7.886 1.00 93.25 70 GLN A CA 1
ATOM 579 C C . GLN A 1 70 ? -0.833 7.662 -8.326 1.00 93.25 70 GLN A C 1
ATOM 581 O O . GLN A 1 70 ? -0.109 8.636 -8.537 1.00 93.25 70 GLN A O 1
ATOM 586 N N . ILE A 1 71 ? -0.427 6.401 -8.468 1.00 94.12 71 ILE A N 1
ATOM 587 C CA . ILE A 1 71 ? 0.906 6.012 -8.926 1.00 94.12 71 ILE A CA 1
ATOM 588 C C . ILE A 1 71 ? 0.743 5.129 -10.151 1.00 94.12 71 ILE A C 1
ATOM 590 O O . ILE A 1 71 ? 0.071 4.102 -10.102 1.00 94.12 71 ILE A O 1
ATOM 594 N N . GLU A 1 72 ? 1.359 5.549 -11.246 1.00 94.06 72 GLU A N 1
ATOM 595 C CA . GLU A 1 72 ? 1.379 4.828 -12.513 1.00 94.06 72 GLU A CA 1
ATOM 596 C C . GLU A 1 72 ? 2.829 4.568 -12.889 1.00 94.06 72 GLU A C 1
ATOM 598 O O . GLU A 1 72 ? 3.666 5.460 -12.794 1.00 94.06 72 GLU A O 1
ATOM 603 N N . TYR A 1 73 ? 3.147 3.354 -13.314 1.00 95.19 73 TYR A N 1
ATOM 604 C CA . TYR A 1 73 ? 4.497 2.999 -13.722 1.00 95.19 73 TYR A CA 1
ATOM 605 C C . TYR A 1 73 ? 4.451 1.972 -14.844 1.00 95.19 73 TYR A C 1
ATOM 607 O O . TYR A 1 73 ? 3.448 1.284 -15.029 1.00 95.19 73 TYR A O 1
ATOM 615 N N . ASN A 1 74 ? 5.513 1.904 -15.642 1.00 93.75 74 ASN A N 1
ATOM 616 C CA . ASN A 1 74 ? 5.549 1.077 -16.849 1.00 93.75 74 ASN A CA 1
ATOM 617 C C . ASN A 1 74 ? 5.973 -0.383 -16.602 1.00 93.75 74 ASN A C 1
ATOM 619 O O . ASN A 1 74 ? 6.391 -1.067 -17.535 1.00 93.75 74 ASN A O 1
ATOM 623 N N . ALA A 1 75 ? 5.815 -0.857 -15.367 1.00 91.31 75 ALA A N 1
ATOM 624 C CA . ALA A 1 75 ? 5.916 -2.258 -14.979 1.00 91.31 75 ALA A CA 1
ATOM 625 C C . ALA A 1 75 ? 4.608 -2.704 -14.301 1.00 91.31 75 ALA A C 1
ATOM 627 O O . ALA A 1 75 ? 3.683 -1.913 -14.119 1.00 91.31 75 ALA A O 1
ATOM 628 N N . GLY A 1 76 ? 4.506 -3.986 -13.961 1.00 87.56 76 GLY A N 1
ATOM 629 C CA . GLY A 1 76 ? 3.347 -4.540 -13.264 1.00 87.56 76 GLY A CA 1
ATOM 630 C C . GLY A 1 76 ? 3.750 -5.181 -11.946 1.00 87.56 76 GLY A C 1
ATOM 631 O O . GLY A 1 76 ? 4.858 -5.693 -11.819 1.00 87.56 76 GLY A O 1
ATOM 632 N N . MET A 1 77 ? 2.823 -5.216 -10.993 1.00 89.94 77 MET A N 1
ATOM 633 C CA . MET A 1 77 ? 2.973 -6.057 -9.815 1.00 89.94 77 MET A CA 1
ATOM 634 C C . MET A 1 77 ? 2.923 -7.530 -10.208 1.00 89.94 77 MET A C 1
ATOM 636 O O . MET A 1 77 ? 2.220 -7.946 -11.138 1.00 89.94 77 MET A O 1
ATOM 640 N N . GLU A 1 78 ? 3.645 -8.344 -9.446 1.00 87.56 78 GLU A N 1
ATOM 641 C CA . GLU A 1 78 ? 3.657 -9.782 -9.645 1.00 87.56 78 GLU A CA 1
ATOM 642 C C . GLU A 1 78 ? 2.268 -10.388 -9.408 1.00 87.56 78 GLU A C 1
ATOM 644 O O . GLU A 1 78 ? 1.583 -10.118 -8.416 1.00 87.56 78 GLU A O 1
ATOM 649 N N . LEU A 1 79 ? 1.858 -11.253 -10.338 1.00 90.00 79 LEU A N 1
ATOM 650 C CA . LEU A 1 79 ? 0.570 -11.949 -10.295 1.00 90.00 79 LEU A CA 1
ATOM 651 C C . LEU A 1 79 ? 0.712 -13.447 -10.003 1.00 90.00 79 LEU A C 1
ATOM 653 O O . LEU A 1 79 ? -0.271 -14.179 -10.104 1.00 90.00 79 LEU A O 1
ATOM 657 N N . ARG A 1 80 ? 1.912 -13.905 -9.611 1.00 91.12 80 ARG A N 1
ATOM 658 C CA . ARG A 1 80 ? 2.101 -15.277 -9.120 1.00 91.12 80 ARG A CA 1
ATOM 659 C C . ARG A 1 80 ? 1.211 -15.521 -7.901 1.00 91.12 80 ARG A C 1
ATOM 661 O O 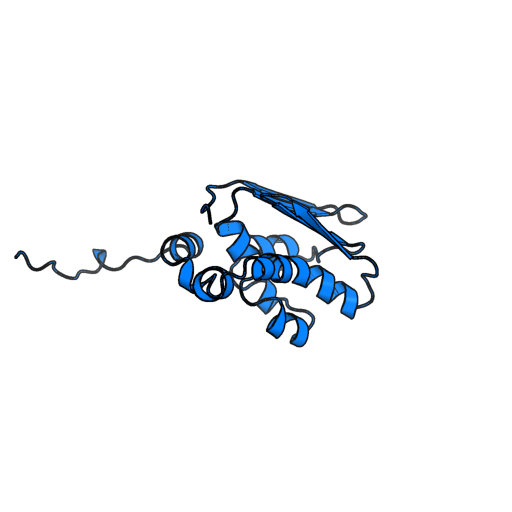. ARG A 1 80 ? 0.956 -14.605 -7.116 1.00 91.12 80 ARG A O 1
ATOM 668 N N . GLU A 1 81 ? 0.753 -16.752 -7.741 1.00 91.75 81 GLU A N 1
ATOM 669 C CA . GLU A 1 81 ? -0.080 -17.130 -6.606 1.00 91.75 81 GLU A CA 1
ATOM 670 C C . GLU A 1 81 ? 0.782 -17.415 -5.374 1.00 91.75 81 GLU A C 1
ATOM 672 O O . GLU A 1 81 ? 1.723 -18.206 -5.428 1.00 91.75 81 GLU A O 1
ATOM 677 N N . VAL A 1 82 ? 0.452 -16.769 -4.256 1.00 89.06 82 VAL A N 1
ATOM 678 C CA . VAL A 1 82 ? 1.070 -16.994 -2.948 1.00 89.06 82 VAL A CA 1
ATOM 679 C C . VAL A 1 82 ? -0.036 -16.965 -1.895 1.00 89.06 82 VAL A C 1
ATOM 681 O O . VAL A 1 82 ? -0.877 -16.065 -1.880 1.00 89.06 82 VAL A O 1
ATOM 684 N N . PHE A 1 83 ? -0.073 -17.955 -1.001 1.00 85.25 83 PHE A N 1
ATOM 685 C CA . PHE A 1 83 ? -1.146 -18.099 -0.005 1.00 85.25 83 PHE A CA 1
ATOM 686 C C . PHE A 1 83 ? -2.567 -18.081 -0.617 1.00 85.25 83 PHE A C 1
ATOM 688 O O . PHE A 1 83 ? -3.474 -17.471 -0.042 1.00 85.25 83 PHE A O 1
ATOM 695 N N . GLY A 1 84 ? -2.748 -18.711 -1.785 1.00 88.81 84 GLY A N 1
ATOM 696 C CA . GLY A 1 84 ? -4.045 -18.892 -2.454 1.00 88.81 84 GLY A CA 1
ATOM 697 C C . GLY A 1 84 ? -4.562 -17.700 -3.270 1.00 88.81 84 GLY A C 1
ATOM 698 O O . GLY A 1 84 ? -5.657 -17.775 -3.818 1.00 88.81 84 GLY A O 1
ATOM 699 N N . THR A 1 85 ? -3.817 -16.594 -3.341 1.00 90.88 85 THR A N 1
ATOM 700 C CA . THR A 1 85 ? -4.194 -15.382 -4.093 1.00 90.88 85 THR A CA 1
ATOM 701 C C . THR A 1 85 ? -2.964 -14.737 -4.737 1.00 90.88 85 THR A C 1
ATOM 703 O O . THR A 1 85 ? -1.829 -15.031 -4.364 1.00 90.88 85 THR A O 1
ATOM 706 N N . ALA A 1 86 ? -3.159 -13.859 -5.723 1.00 91.19 86 ALA A N 1
ATOM 707 C CA . ALA A 1 86 ? -2.048 -13.174 -6.390 1.00 91.19 86 ALA A CA 1
ATOM 708 C C . ALA A 1 86 ? -1.250 -12.292 -5.409 1.00 91.19 86 ALA A C 1
ATOM 710 O O . ALA A 1 86 ? -1.841 -11.674 -4.521 1.00 91.19 86 ALA A O 1
ATOM 711 N N . VAL A 1 87 ? 0.070 -12.167 -5.599 1.00 91.44 87 VAL A N 1
ATOM 712 C CA . VAL A 1 87 ? 0.932 -11.277 -4.788 1.00 91.44 87 VAL A CA 1
ATOM 713 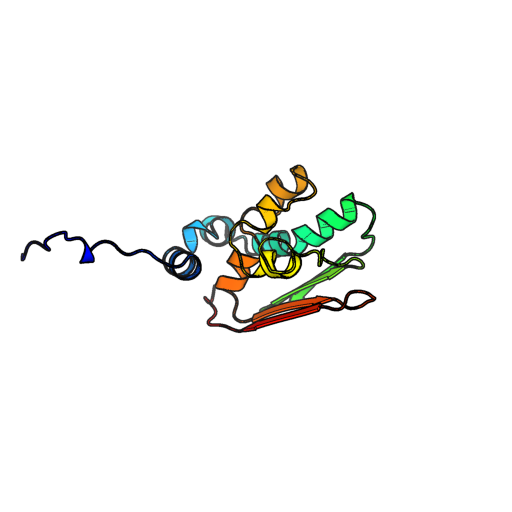C C . VAL A 1 87 ? 0.381 -9.847 -4.744 1.00 91.44 87 VAL A C 1
ATOM 715 O O . VAL A 1 87 ? 0.206 -9.297 -3.657 1.00 91.44 87 VAL A O 1
ATOM 718 N N . ALA A 1 88 ? -0.011 -9.291 -5.895 1.00 91.25 88 ALA A N 1
ATOM 719 C CA . ALA A 1 88 ? -0.667 -7.983 -5.970 1.00 91.25 88 ALA A CA 1
ATOM 720 C C . ALA A 1 88 ? -1.907 -7.865 -5.060 1.00 91.25 88 ALA A C 1
ATOM 722 O O . ALA A 1 88 ? -2.109 -6.861 -4.382 1.00 91.25 88 ALA A O 1
ATOM 723 N N . GLU A 1 89 ? -2.727 -8.913 -4.992 1.00 91.81 89 GLU A N 1
ATOM 724 C CA . GLU A 1 89 ? -3.920 -8.944 -4.144 1.00 91.81 89 GLU A CA 1
ATOM 725 C C . GLU A 1 89 ? -3.561 -9.074 -2.661 1.00 91.81 89 GLU A C 1
ATOM 727 O O . GLU A 1 89 ? -4.172 -8.424 -1.809 1.00 91.81 89 GLU A O 1
ATOM 732 N N . ASN A 1 90 ? -2.527 -9.855 -2.342 1.00 92.69 90 ASN A N 1
ATOM 733 C CA . ASN A 1 90 ? -2.014 -9.986 -0.981 1.00 92.69 90 ASN A CA 1
ATOM 734 C C . ASN A 1 90 ? -1.534 -8.640 -0.434 1.00 92.69 90 ASN A C 1
ATOM 736 O O . ASN A 1 90 ? -1.840 -8.319 0.710 1.00 92.69 90 ASN A O 1
ATOM 740 N N . PHE A 1 91 ? -0.850 -7.827 -1.243 1.00 92.62 91 PHE A N 1
ATOM 741 C CA . PHE A 1 91 ? -0.342 -6.520 -0.804 1.00 92.62 91 PHE A CA 1
ATOM 742 C C . PHE A 1 91 ? -1.474 -5.586 -0.382 1.00 92.62 91 PHE A C 1
ATOM 744 O O . PHE A 1 91 ? -1.294 -4.790 0.535 1.00 92.62 91 PHE A O 1
ATOM 751 N N . MET A 1 92 ? -2.643 -5.724 -1.011 1.00 92.12 92 MET A N 1
ATOM 752 C CA . MET A 1 92 ? -3.833 -4.919 -0.743 1.00 92.12 92 MET A CA 1
ATOM 753 C C . MET A 1 92 ? -4.682 -5.469 0.414 1.00 92.12 92 MET A C 1
ATOM 755 O O . MET A 1 92 ? -5.472 -4.727 0.995 1.00 92.12 92 MET A O 1
ATOM 759 N N . THR A 1 93 ? -4.586 -6.763 0.739 1.00 92.12 93 THR A N 1
ATOM 760 C CA . THR A 1 93 ? -5.572 -7.448 1.605 1.00 92.12 93 THR A CA 1
ATOM 761 C C . THR A 1 93 ? -4.996 -8.142 2.831 1.00 92.12 93 THR A C 1
ATOM 763 O O . THR A 1 93 ? -5.762 -8.464 3.741 1.00 92.12 93 THR A O 1
ATOM 766 N N . LYS A 1 94 ? -3.682 -8.367 2.887 1.00 92.56 94 LYS A N 1
ATOM 767 C CA . LYS A 1 94 ? -3.017 -9.092 3.972 1.00 92.56 94 LYS A CA 1
ATOM 768 C C . LYS A 1 94 ? -1.981 -8.189 4.634 1.00 92.56 94 LYS A C 1
ATOM 770 O O . LYS A 1 94 ? -1.057 -7.694 3.988 1.00 92.56 94 LYS A O 1
ATOM 775 N N . LEU A 1 95 ? -2.132 -7.986 5.942 1.00 91.44 95 LEU A N 1
ATOM 776 C CA . LEU A 1 95 ? -1.182 -7.206 6.731 1.00 91.44 95 LEU A CA 1
ATOM 777 C C . LEU A 1 95 ? 0.222 -7.828 6.627 1.00 91.44 95 LEU A C 1
ATOM 779 O O . LEU A 1 95 ? 0.363 -9.049 6.630 1.00 91.44 95 LEU A O 1
ATOM 783 N N . MET A 1 96 ? 1.253 -6.986 6.516 1.00 89.25 96 MET A N 1
ATOM 784 C CA . MET A 1 96 ? 2.665 -7.378 6.353 1.00 89.25 96 MET A CA 1
ATOM 785 C C . MET A 1 96 ? 3.020 -8.132 5.056 1.00 89.25 96 MET A C 1
ATOM 787 O O . MET A 1 96 ? 4.188 -8.462 4.865 1.00 89.25 96 MET A O 1
ATOM 791 N N . ALA A 1 97 ? 2.082 -8.363 4.128 1.00 91.56 97 ALA A N 1
ATOM 792 C CA . ALA A 1 97 ? 2.377 -9.109 2.900 1.00 91.56 97 ALA A CA 1
ATOM 793 C C .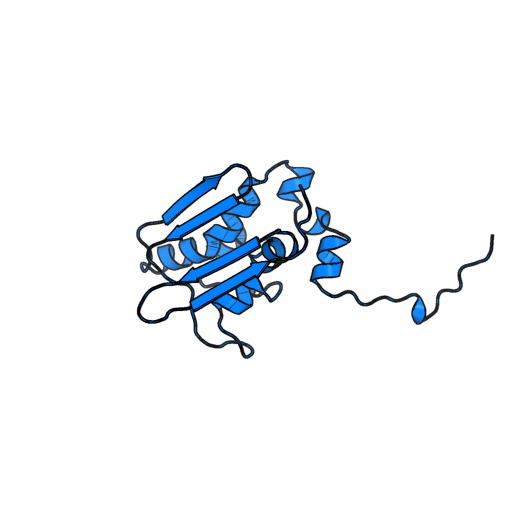 ALA A 1 97 ? 3.443 -8.434 2.025 1.00 91.56 97 ALA A C 1
ATOM 795 O O . ALA A 1 97 ? 4.363 -9.104 1.572 1.00 91.56 97 ALA A O 1
ATOM 796 N N . CYS A 1 98 ? 3.364 -7.109 1.858 1.00 88.81 98 CYS A N 1
ATOM 797 C CA . CYS A 1 98 ? 4.355 -6.341 1.094 1.00 88.81 98 CYS A CA 1
ATOM 798 C C . CYS A 1 98 ? 5.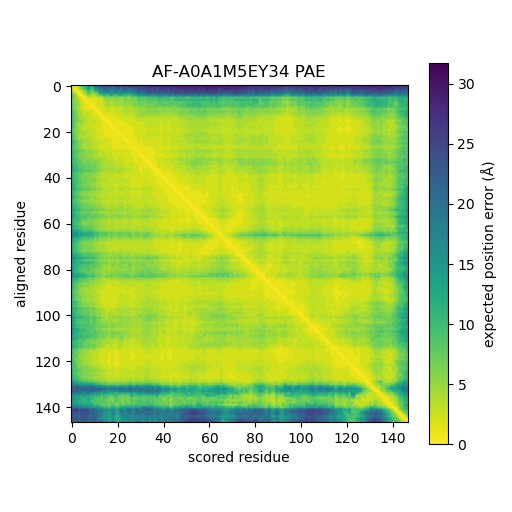774 -6.496 1.671 1.00 88.81 98 CYS A C 1
ATOM 800 O O . CYS A 1 98 ? 6.736 -6.686 0.935 1.00 88.81 98 CYS A O 1
ATOM 802 N N . LYS A 1 99 ? 5.895 -6.500 3.005 1.00 88.94 99 LYS A N 1
ATOM 803 C CA . LYS A 1 99 ? 7.171 -6.694 3.703 1.00 88.94 99 LYS A CA 1
ATOM 804 C C . LYS A 1 99 ? 7.713 -8.119 3.549 1.00 88.94 99 LYS A C 1
ATOM 806 O O . LYS A 1 99 ? 8.920 -8.293 3.437 1.00 88.94 99 LYS A O 1
ATOM 811 N N . ASN A 1 100 ? 6.839 -9.125 3.558 1.00 87.75 100 ASN A N 1
ATOM 812 C CA . ASN A 1 100 ? 7.239 -10.533 3.462 1.00 87.75 100 ASN A CA 1
ATOM 813 C C . ASN A 1 100 ? 7.650 -10.943 2.041 1.00 87.75 100 ASN A C 1
ATOM 815 O O . ASN A 1 100 ? 8.531 -11.777 1.882 1.00 87.75 100 ASN A O 1
ATOM 819 N N . GLU A 1 101 ? 7.035 -10.348 1.022 1.00 88.38 101 GLU A N 1
ATOM 820 C CA . GLU A 1 101 ? 7.318 -10.614 -0.398 1.00 88.38 101 GLU A CA 1
ATOM 821 C C . GLU A 1 101 ? 8.280 -9.579 -1.002 1.00 88.38 101 GLU A C 1
ATOM 823 O O . GLU A 1 101 ? 8.319 -9.375 -2.217 1.00 88.38 101 GLU A O 1
ATOM 828 N N . LYS A 1 102 ? 9.015 -8.864 -0.149 1.00 88.88 102 LYS A N 1
ATOM 829 C CA . LYS A 1 102 ? 9.847 -7.745 -0.564 1.00 88.88 102 LYS A CA 1
ATOM 830 C C . LYS A 1 102 ? 11.016 -8.222 -1.423 1.00 88.88 102 LYS A C 1
ATOM 832 O O . LYS A 1 102 ? 11.762 -9.106 -1.008 1.00 88.88 102 LYS A O 1
ATOM 837 N N . LYS A 1 103 ? 11.201 -7.601 -2.591 1.00 88.19 103 LYS A N 1
ATOM 838 C CA . LYS A 1 103 ? 12.306 -7.932 -3.504 1.00 88.19 103 LYS A CA 1
ATOM 839 C C . LYS A 1 103 ? 13.647 -7.388 -3.019 1.00 88.19 103 LYS A C 1
ATOM 841 O O . LYS A 1 103 ? 14.639 -8.110 -3.027 1.00 88.19 103 LYS A O 1
ATOM 846 N N . HIS A 1 104 ? 13.642 -6.142 -2.541 1.00 91.06 104 HIS A N 1
ATOM 847 C CA . HIS A 1 104 ? 14.829 -5.424 -2.070 1.00 91.06 104 HIS A CA 1
ATOM 848 C C . HIS A 1 104 ? 14.629 -4.952 -0.630 1.00 91.06 104 HIS A C 1
ATOM 850 O O . HIS A 1 104 ? 13.732 -4.152 -0.336 1.00 91.06 104 HIS A O 1
ATOM 856 N N . LEU A 1 105 ? 15.451 -5.458 0.293 1.00 88.19 105 LEU A N 1
ATOM 857 C CA . LEU A 1 105 ? 15.312 -5.168 1.724 1.00 88.19 105 LEU A CA 1
ATOM 858 C C . LEU A 1 105 ? 15.563 -3.689 2.034 1.00 88.19 105 LEU A C 1
ATOM 860 O O . LEU A 1 105 ? 14.904 -3.142 2.916 1.00 88.19 105 LEU A O 1
ATOM 864 N N . GLU A 1 106 ? 16.456 -3.037 1.292 1.00 87.56 106 GLU A N 1
ATOM 865 C CA . GLU A 1 106 ? 16.782 -1.617 1.442 1.00 87.56 106 GLU A CA 1
ATOM 866 C C . GLU A 1 106 ? 15.571 -0.745 1.096 1.00 87.56 106 GLU A C 1
ATOM 868 O O . GLU A 1 106 ? 15.205 0.151 1.853 1.00 87.56 106 GLU A O 1
ATOM 873 N N . VAL A 1 107 ? 14.868 -1.072 0.004 1.00 87.06 107 VAL A N 1
ATOM 874 C CA . VAL A 1 107 ? 13.612 -0.402 -0.369 1.00 87.06 107 VAL A CA 1
ATOM 875 C C . VAL A 1 107 ? 12.552 -0.625 0.715 1.00 87.06 107 VAL A C 1
ATOM 877 O O . VAL A 1 107 ? 11.747 0.257 0.998 1.00 87.06 107 VAL A O 1
ATOM 880 N N . GLY A 1 108 ? 12.531 -1.804 1.342 1.00 86.25 108 GLY A N 1
ATOM 881 C CA . GLY A 1 108 ? 11.546 -2.141 2.371 1.00 86.25 108 GLY A CA 1
ATOM 882 C C . GLY A 1 108 ? 11.736 -1.396 3.682 1.00 86.25 108 GLY A C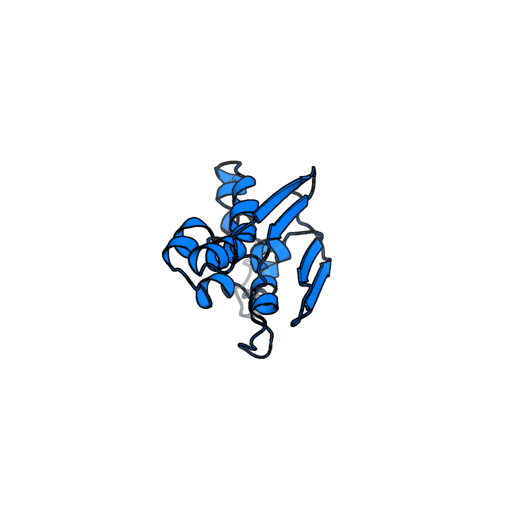 1
ATOM 883 O O . GLY A 1 108 ? 10.746 -1.035 4.314 1.00 86.25 108 GLY A O 1
ATOM 884 N N . GLN A 1 109 ? 12.984 -1.150 4.075 1.00 86.50 109 GLN A N 1
ATOM 885 C CA . GLN A 1 109 ? 13.305 -0.398 5.288 1.00 86.50 109 GLN A CA 1
ATOM 886 C C . GLN A 1 109 ? 12.857 1.064 5.193 1.00 86.50 109 GLN A C 1
ATOM 888 O O . GLN A 1 109 ? 12.390 1.615 6.185 1.00 86.50 109 GLN A O 1
ATOM 893 N N . GLU A 1 110 ? 12.935 1.658 4.002 1.00 85.38 110 GLU A N 1
ATOM 894 C CA . GLU A 1 110 ? 12.611 3.073 3.791 1.00 85.38 110 GLU A CA 1
ATOM 895 C C . GLU A 1 110 ? 11.150 3.313 3.380 1.00 85.38 110 GLU A C 1
ATOM 897 O O . GLU A 1 110 ? 10.531 4.286 3.816 1.00 85.38 110 GLU A O 1
ATOM 902 N N . TYR A 1 111 ? 10.582 2.430 2.548 1.00 87.81 111 TYR A N 1
ATOM 903 C CA . TYR A 1 111 ? 9.327 2.694 1.832 1.00 87.81 111 TYR A CA 1
ATOM 904 C C . TYR A 1 111 ? 8.195 1.693 2.123 1.00 87.81 111 TYR A C 1
ATOM 906 O O . TYR A 1 111 ? 7.170 1.752 1.455 1.00 87.81 111 TYR A O 1
ATOM 914 N N . CYS A 1 112 ? 8.350 0.756 3.067 1.00 89.38 112 CYS A N 1
ATOM 915 C CA . CYS A 1 112 ? 7.325 -0.254 3.384 1.00 89.38 112 CYS A CA 1
ATOM 916 C C . CYS A 1 112 ? 7.090 -0.413 4.902 1.00 89.38 112 CYS A C 1
ATOM 918 O O . CYS A 1 112 ? 7.123 -1.524 5.445 1.00 89.38 112 CYS A O 1
ATOM 920 N N . LEU A 1 113 ? 6.868 0.696 5.607 1.00 87.38 113 LEU A N 1
ATOM 921 C CA . LEU A 1 113 ? 6.602 0.720 7.048 1.00 87.38 113 LEU A CA 1
ATOM 922 C C . LEU A 1 113 ? 5.144 0.353 7.366 1.00 87.38 113 LEU A C 1
ATOM 924 O O . LEU A 1 113 ? 4.892 -0.396 8.311 1.00 87.38 113 LEU A O 1
ATOM 928 N N . LEU A 1 114 ? 4.191 0.838 6.565 1.00 89.62 114 LEU A N 1
ATOM 929 C CA . LEU A 1 114 ? 2.751 0.589 6.724 1.00 89.62 114 LEU A CA 1
ATOM 930 C C . LEU A 1 114 ? 2.280 -0.615 5.908 1.00 89.62 114 LEU A C 1
ATOM 932 O O . LEU A 1 114 ? 1.506 -1.448 6.392 1.00 89.62 114 LEU A O 1
ATOM 936 N N . GLY A 1 115 ? 2.715 -0.676 4.649 1.00 91.25 115 GLY A N 1
ATOM 937 C CA . GLY A 1 115 ? 2.170 -1.553 3.622 1.00 91.25 115 GLY A CA 1
ATOM 938 C C . GLY A 1 115 ? 0.801 -1.105 3.088 1.00 91.25 115 GLY A C 1
ATOM 939 O O . GLY A 1 115 ? -0.025 -0.507 3.781 1.00 91.25 115 GLY A O 1
ATOM 940 N N . ILE A 1 116 ? 0.529 -1.465 1.831 1.00 92.81 116 ILE A N 1
ATOM 941 C CA . ILE A 1 116 ? -0.662 -1.013 1.094 1.00 92.81 116 ILE A CA 1
ATOM 942 C C . ILE A 1 116 ? -1.968 -1.512 1.739 1.00 92.81 116 ILE A C 1
ATOM 944 O O . ILE A 1 116 ? -2.959 -0.787 1.760 1.00 92.81 116 ILE A O 1
ATOM 948 N N . ALA A 1 117 ? -1.977 -2.704 2.344 1.00 93.75 117 ALA A N 1
ATOM 949 C CA . ALA A 1 117 ? -3.145 -3.243 3.045 1.00 93.75 117 ALA A CA 1
ATOM 950 C C . ALA A 1 117 ? -3.624 -2.338 4.194 1.00 93.75 1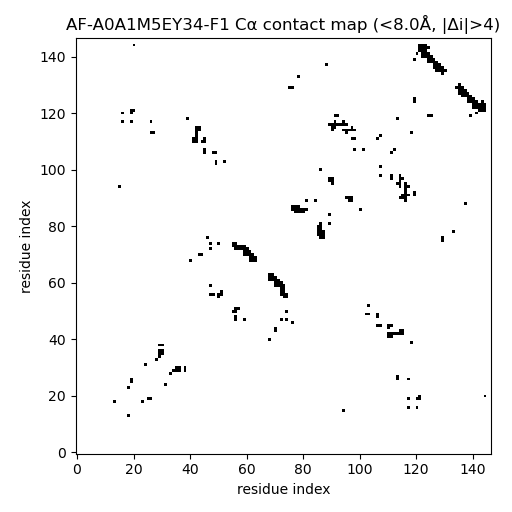17 ALA A C 1
ATOM 952 O O . ALA A 1 117 ? -4.831 -2.171 4.381 1.00 93.75 117 ALA A O 1
ATOM 953 N N . THR A 1 118 ? -2.695 -1.725 4.930 1.00 93.88 118 THR A N 1
ATOM 954 C CA . THR A 1 118 ? -2.994 -0.791 6.025 1.00 93.88 118 THR A CA 1
ATOM 955 C C . THR A 1 118 ? -3.664 0.474 5.492 1.00 93.88 118 THR A C 1
ATOM 957 O O . THR A 1 118 ? -4.669 0.922 6.039 1.00 93.88 118 THR A O 1
ATOM 960 N N . ILE A 1 119 ? -3.169 0.998 4.369 1.00 93.31 119 ILE A N 1
ATOM 961 C CA . ILE A 1 119 ? -3.736 2.166 3.682 1.00 93.31 119 ILE A CA 1
ATOM 962 C C . ILE A 1 119 ? -5.121 1.839 3.114 1.00 93.31 119 ILE A C 1
ATOM 964 O O . ILE A 1 119 ? -6.070 2.598 3.307 1.00 93.31 119 ILE A O 1
ATOM 968 N N . ASN A 1 120 ? -5.275 0.675 2.480 1.00 93.50 120 ASN A N 1
ATOM 969 C CA . ASN A 1 120 ? -6.558 0.188 1.976 1.00 93.50 120 ASN A CA 1
ATOM 970 C C . ASN A 1 120 ? -7.595 0.037 3.101 1.00 93.50 120 ASN A C 1
ATOM 972 O O . ASN A 1 120 ? -8.774 0.311 2.903 1.00 93.50 120 ASN A O 1
ATOM 976 N N . ALA A 1 121 ? -7.177 -0.370 4.303 1.00 92.56 121 ALA A N 1
ATOM 977 C CA . ALA A 1 121 ? -8.091 -0.517 5.431 1.00 92.56 121 ALA A CA 1
ATOM 978 C C . ALA A 1 121 ? -8.739 0.806 5.869 1.00 92.56 121 ALA A C 1
ATOM 980 O O . ALA A 1 121 ? -9.838 0.763 6.418 1.00 92.56 121 ALA A O 1
ATOM 981 N N . VAL A 1 122 ? -8.089 1.952 5.640 1.00 91.44 122 VAL A N 1
ATOM 982 C CA . VAL A 1 122 ? -8.571 3.277 6.077 1.00 91.44 122 VAL A CA 1
ATOM 983 C C . VAL A 1 122 ? -9.035 4.180 4.934 1.00 91.44 122 VAL A C 1
ATOM 985 O O . VAL A 1 122 ? -9.629 5.223 5.191 1.00 91.44 122 VAL A O 1
ATOM 988 N N . SER A 1 123 ? -8.783 3.790 3.686 1.00 90.19 123 SER A N 1
ATOM 989 C CA . SER A 1 123 ? -9.162 4.559 2.500 1.00 90.19 123 SER A CA 1
ATOM 990 C C . SER A 1 123 ? -10.628 4.341 2.124 1.00 90.19 123 SER A C 1
ATOM 992 O O . SER A 1 123 ? -11.149 3.234 2.248 1.00 90.19 123 SER A O 1
ATOM 994 N N . GLU A 1 124 ? -11.281 5.379 1.587 1.00 91.25 124 GLU A N 1
ATOM 995 C CA . GLU A 1 124 ? -12.629 5.243 1.007 1.00 91.25 124 GLU A CA 1
ATOM 996 C C . GLU A 1 124 ? -12.632 4.264 -0.173 1.00 91.25 124 GLU A C 1
ATOM 998 O O . GLU A 1 124 ? -13.537 3.443 -0.360 1.00 91.25 124 GLU A O 1
ATOM 1003 N N . ARG A 1 125 ? -11.576 4.371 -0.981 1.00 90.75 125 ARG A N 1
ATOM 1004 C CA . ARG A 1 125 ? -11.381 3.625 -2.212 1.00 90.75 125 ARG A CA 1
ATOM 1005 C C . ARG A 1 125 ? -9.896 3.360 -2.418 1.00 90.75 125 ARG A C 1
ATOM 1007 O O . ARG A 1 125 ? -9.082 4.269 -2.285 1.00 90.75 125 ARG A O 1
ATOM 1014 N N . CYS A 1 126 ? -9.556 2.124 -2.758 1.00 91.75 126 CYS A N 1
ATOM 1015 C CA . CYS A 1 126 ? -8.196 1.709 -3.081 1.00 91.75 126 CYS A CA 1
ATOM 1016 C C . CYS A 1 126 ? -8.245 0.772 -4.288 1.00 91.75 126 CYS A C 1
ATOM 1018 O O . CYS A 1 126 ? -8.950 -0.241 -4.264 1.00 91.75 126 CYS A O 1
ATOM 1020 N N . GLU A 1 127 ? -7.530 1.125 -5.354 1.00 92.19 127 GLU A N 1
ATOM 1021 C CA . GLU A 1 127 ? -7.619 0.434 -6.639 1.00 92.19 127 GLU A CA 1
ATOM 1022 C C . GLU A 1 127 ? -6.248 0.092 -7.188 1.00 92.19 127 GLU A C 1
ATOM 1024 O O . GLU A 1 127 ? -5.314 0.887 -7.125 1.00 92.19 127 GLU A O 1
ATOM 1029 N N . LEU A 1 128 ? -6.175 -1.090 -7.778 1.00 91.75 128 LEU A N 1
ATOM 1030 C CA . LEU A 1 128 ? -5.053 -1.584 -8.541 1.00 91.75 128 LEU A CA 1
ATOM 1031 C C . LEU A 1 128 ? -5.587 -1.982 -9.911 1.00 91.75 128 LEU A C 1
ATOM 1033 O O . LEU A 1 128 ? -6.433 -2.867 -10.020 1.00 91.75 128 LEU A O 1
ATOM 1037 N N . ASN A 1 129 ? -5.096 -1.318 -10.950 1.00 91.50 129 ASN A N 1
ATOM 1038 C CA . ASN A 1 129 ? -5.449 -1.618 -12.331 1.00 91.50 129 ASN A CA 1
ATOM 1039 C C . ASN A 1 129 ? -4.161 -1.933 -13.081 1.00 91.50 129 ASN A C 1
ATOM 1041 O O . ASN A 1 129 ? -3.278 -1.084 -13.182 1.00 91.50 129 ASN A O 1
ATOM 1045 N N . GLN A 1 130 ? -4.054 -3.148 -13.606 1.00 88.75 130 GLN A N 1
ATOM 1046 C CA . GLN A 1 130 ? -2.901 -3.597 -14.372 1.00 88.75 130 GLN A CA 1
ATOM 1047 C C . GLN A 1 130 ? -3.349 -4.080 -15.744 1.00 88.75 130 GLN A C 1
ATOM 1049 O O . GLN A 1 130 ? -4.127 -5.027 -15.872 1.00 88.75 130 GLN A O 1
ATOM 1054 N N . SER A 1 131 ? -2.819 -3.429 -16.778 1.00 83.44 131 SER A N 1
ATOM 1055 C CA . SER A 1 131 ? -3.053 -3.759 -18.185 1.00 83.44 131 SER A CA 1
ATOM 1056 C C . SER A 1 131 ? -1.836 -4.467 -18.791 1.00 83.44 131 SER A C 1
ATOM 1058 O O . SER A 1 131 ? -0.716 -4.282 -18.326 1.00 83.44 131 SER A O 1
ATOM 1060 N N . GLY A 1 132 ? -2.040 -5.275 -19.836 1.00 77.00 132 GLY A N 1
ATOM 1061 C CA . GLY A 1 132 ? -0.975 -6.013 -20.531 1.00 77.00 132 GLY A CA 1
ATOM 1062 C C . GLY A 1 132 ? -1.289 -7.503 -20.687 1.00 77.00 132 GLY A C 1
ATOM 1063 O O . GLY A 1 132 ? -2.451 -7.900 -20.624 1.00 77.00 132 GLY A O 1
ATOM 1064 N N . ILE A 1 133 ? -0.249 -8.328 -20.884 1.00 65.12 133 ILE A N 1
ATOM 1065 C CA . ILE A 1 133 ? -0.374 -9.795 -21.036 1.00 65.12 133 ILE A CA 1
ATOM 1066 C C . ILE A 1 133 ? -1.013 -10.422 -19.788 1.00 65.12 133 ILE A C 1
ATOM 1068 O O . ILE A 1 133 ? -1.849 -11.313 -19.903 1.00 65.12 133 ILE A O 1
ATOM 1072 N N . ASN A 1 134 ? -0.676 -9.904 -18.604 1.00 70.75 134 ASN A N 1
ATOM 1073 C CA . ASN A 1 134 ? -1.246 -10.342 -17.335 1.00 70.75 134 ASN A CA 1
ATOM 1074 C C . ASN A 1 134 ? -2.140 -9.236 -16.762 1.00 70.75 134 ASN A C 1
ATOM 1076 O O . ASN A 1 134 ? -1.699 -8.417 -15.950 1.00 70.75 134 ASN A O 1
ATOM 1080 N N . LYS A 1 135 ? -3.391 -9.197 -17.236 1.00 80.00 135 LYS A N 1
ATOM 1081 C CA . LYS A 1 135 ? -4.406 -8.233 -16.798 1.00 80.00 135 LYS A CA 1
ATOM 1082 C C . LYS A 1 135 ? -4.934 -8.586 -15.404 1.00 80.00 135 LYS A C 1
ATOM 1084 O O . LYS A 1 135 ? -5.323 -9.729 -15.163 1.00 80.00 135 LYS A O 1
ATOM 1089 N N . LYS A 1 136 ? -5.017 -7.598 -14.512 1.00 80.38 136 LYS A N 1
ATOM 1090 C CA . LYS A 1 136 ? -5.669 -7.733 -13.202 1.00 80.38 136 LYS A CA 1
ATOM 1091 C C . LYS A 1 136 ? -6.239 -6.381 -12.781 1.00 80.38 136 LYS A C 1
ATOM 1093 O O . LYS A 1 136 ? -5.498 -5.414 -12.658 1.00 80.38 136 LYS A O 1
ATOM 1098 N N . ASP A 1 137 ? -7.540 -6.359 -12.520 1.00 83.81 137 ASP A N 1
ATOM 1099 C CA . ASP A 1 137 ? -8.242 -5.208 -11.956 1.00 83.81 137 ASP A CA 1
ATOM 1100 C C . ASP A 1 137 ? -8.738 -5.605 -10.558 1.00 83.81 137 ASP A C 1
ATOM 1102 O O . ASP A 1 137 ? -9.428 -6.617 -10.397 1.00 83.81 137 ASP A O 1
ATOM 1106 N N . ILE A 1 138 ? -8.340 -4.852 -9.535 1.00 79.25 138 ILE A N 1
ATOM 1107 C CA . ILE A 1 138 ? -8.726 -5.053 -8.137 1.00 79.25 138 ILE A CA 1
ATOM 1108 C C . ILE A 1 138 ? -9.185 -3.706 -7.590 1.00 79.25 138 ILE A C 1
ATOM 1110 O O . ILE A 1 138 ? -8.416 -2.752 -7.554 1.00 79.25 138 ILE A O 1
ATOM 1114 N N . SER A 1 139 ? -10.428 -3.625 -7.129 1.00 77.81 139 SER A N 1
ATOM 1115 C CA . SER A 1 139 ? -10.969 -2.416 -6.511 1.00 77.81 139 SER A CA 1
ATOM 1116 C C . SER A 1 139 ? -11.606 -2.766 -5.175 1.00 77.81 139 SER A C 1
ATOM 1118 O O . SER A 1 139 ? -12.372 -3.727 -5.064 1.00 77.81 139 SER A O 1
ATOM 1120 N N . PHE A 1 140 ? -11.270 -1.986 -4.154 1.00 77.62 140 PHE A N 1
ATOM 1121 C CA . PHE A 1 140 ? -11.888 -2.038 -2.840 1.00 77.62 140 PHE A CA 1
ATOM 1122 C C . PHE A 1 140 ? -12.518 -0.682 -2.541 1.00 77.62 140 PHE A C 1
ATOM 1124 O O . PHE A 1 140 ? -11.867 0.354 -2.649 1.00 77.62 140 PHE A O 1
ATOM 1131 N N . SER A 1 141 ? -13.780 -0.696 -2.120 1.00 70.25 141 SER A N 1
ATOM 1132 C CA . SER A 1 141 ? -14.505 0.489 -1.657 1.00 70.25 141 SER A CA 1
ATOM 1133 C C . SER A 1 141 ? -15.122 0.201 -0.291 1.00 70.25 141 SER A C 1
ATOM 1135 O O . SER A 1 141 ? -15.986 -0.679 -0.198 1.00 70.25 141 SER A O 1
ATOM 1137 N N . LYS A 1 142 ? -14.681 0.885 0.772 1.00 65.81 142 LYS A N 1
ATOM 1138 C CA . LYS A 1 142 ? -15.221 0.750 2.141 1.00 65.81 142 LYS A CA 1
ATOM 1139 C C . LYS A 1 142 ? -15.039 2.043 2.948 1.00 65.81 142 LYS A 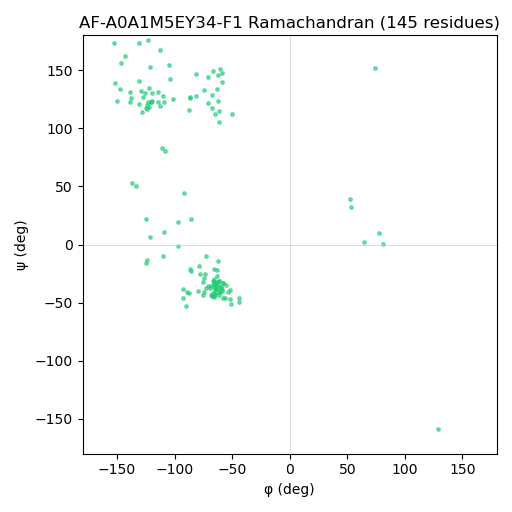C 1
ATOM 1141 O O . LYS A 1 142 ? -14.453 3.002 2.486 1.00 65.81 142 LYS A O 1
ATOM 1146 N N . ARG A 1 143 ? -15.623 2.066 4.152 1.00 47.09 143 ARG A N 1
ATOM 1147 C CA . ARG A 1 143 ? -15.698 3.206 5.083 1.00 47.09 143 ARG A CA 1
ATOM 1148 C C . ARG A 1 143 ? -14.315 3.846 5.309 1.00 47.09 143 ARG A C 1
ATOM 1150 O O . ARG A 1 143 ? -13.459 3.219 5.926 1.00 47.09 143 ARG A O 1
ATOM 1157 N N . ALA A 1 144 ? -14.137 5.077 4.838 1.00 46.09 144 ALA A N 1
ATOM 1158 C CA . ALA A 1 144 ? -12.921 5.852 5.055 1.00 46.09 144 ALA A CA 1
ATOM 1159 C C . ALA A 1 144 ? -12.804 6.306 6.515 1.00 46.09 144 ALA A C 1
ATOM 1161 O O . ALA A 1 144 ? -13.808 6.682 7.129 1.00 46.09 144 ALA A O 1
ATOM 1162 N N . ILE A 1 145 ? -11.583 6.335 7.043 1.00 50.03 145 ILE A N 1
ATOM 1163 C CA . ILE A 1 145 ? -11.247 7.223 8.155 1.00 50.03 145 ILE A CA 1
ATOM 1164 C C . ILE A 1 145 ? -10.830 8.544 7.510 1.00 50.03 145 ILE A C 1
ATOM 1166 O O . ILE A 1 145 ? -9.866 8.584 6.752 1.00 50.03 145 ILE A O 1
ATOM 1170 N N . LEU A 1 146 ? -11.600 9.604 7.756 1.00 37.12 146 LEU A N 1
ATOM 1171 C CA . LEU A 1 146 ? -11.225 10.954 7.338 1.00 37.12 146 LEU A CA 1
ATOM 1172 C C . LEU A 1 146 ? -10.048 11.406 8.216 1.00 37.12 146 LEU A C 1
ATOM 1174 O O . LEU A 1 146 ? -10.177 11.390 9.443 1.00 37.12 146 LEU A O 1
ATOM 1178 N N . PHE A 1 147 ? -8.922 11.737 7.582 1.00 41.47 147 PHE A N 1
ATOM 1179 C CA . PHE A 1 147 ? -7.753 12.360 8.210 1.00 41.47 147 PHE A CA 1
ATOM 1180 C C . PHE A 1 147 ? -7.861 13.882 8.127 1.00 41.47 147 PHE A C 1
ATOM 1182 O O . PHE A 1 147 ? -8.372 14.372 7.093 1.00 41.47 147 PHE A O 1
#

Radius of gyration: 17.51 Å; Cα contacts (8 Å, |Δi|>4): 177; chains: 1; bounding box: 36×36×63 Å